Protein AF-A0A7X9JW29-F1 (afdb_monomer_lite)

Structure (mmCIF, N/CA/C/O backbone):
data_AF-A0A7X9JW29-F1
#
_entry.id   AF-A0A7X9JW29-F1
#
loop_
_atom_site.group_PDB
_atom_site.id
_atom_site.type_symbol
_atom_site.label_atom_id
_atom_site.label_alt_id
_atom_site.label_comp_id
_atom_site.label_asym_id
_atom_site.label_entity_id
_atom_site.label_seq_id
_atom_site.pdbx_PDB_ins_code
_atom_site.Cartn_x
_atom_site.Cartn_y
_atom_site.Cartn_z
_atom_site.occupancy
_atom_site.B_iso_or_equiv
_atom_site.auth_seq_id
_atom_site.auth_comp_id
_atom_site.auth_asym_id
_atom_site.auth_atom_id
_atom_site.pdbx_PDB_model_num
ATOM 1 N N . LYS A 1 1 ? 27.536 -9.678 -6.811 1.00 36.50 1 LYS A N 1
ATOM 2 C CA . LYS A 1 1 ? 26.496 -10.639 -6.359 1.00 36.50 1 LYS A CA 1
ATOM 3 C C . LYS A 1 1 ? 25.497 -9.862 -5.512 1.00 36.50 1 LYS A C 1
ATOM 5 O O . LYS A 1 1 ? 25.879 -9.375 -4.461 1.00 36.50 1 LYS A O 1
ATOM 10 N N . MET A 1 2 ? 24.297 -9.633 -6.040 1.00 47.34 2 MET A N 1
ATOM 11 C CA . MET A 1 2 ? 23.278 -8.754 -5.456 1.00 47.34 2 MET A CA 1
ATOM 12 C C . MET A 1 2 ? 22.625 -9.423 -4.235 1.00 47.34 2 MET A C 1
ATOM 14 O O . MET A 1 2 ? 22.330 -10.620 -4.269 1.00 47.34 2 MET A O 1
ATOM 18 N N . PHE A 1 3 ? 22.463 -8.672 -3.143 1.00 49.03 3 PHE A N 1
ATOM 19 C CA . PHE A 1 3 ? 21.894 -9.135 -1.874 1.00 49.03 3 PHE A CA 1
ATOM 20 C C . PHE A 1 3 ? 20.366 -9.292 -1.985 1.00 49.03 3 PHE A C 1
ATOM 22 O O . PHE A 1 3 ? 19.613 -8.454 -1.515 1.00 49.03 3 PHE A O 1
ATOM 29 N N . PHE A 1 4 ? 19.902 -10.386 -2.591 1.00 55.97 4 PHE A N 1
ATOM 30 C CA . PHE A 1 4 ? 18.485 -10.798 -2.574 1.00 55.97 4 PHE A CA 1
ATOM 31 C C . PHE A 1 4 ? 18.183 -11.852 -1.498 1.00 55.97 4 PHE A C 1
ATOM 33 O O . PHE A 1 4 ? 17.152 -12.529 -1.526 1.00 55.97 4 PHE A O 1
ATOM 40 N N . LYS A 1 5 ? 19.113 -12.057 -0.560 1.00 46.41 5 LYS A N 1
ATOM 41 C CA . LYS A 1 5 ? 18.966 -13.073 0.478 1.00 46.41 5 LYS A CA 1
ATOM 42 C C . LYS A 1 5 ? 18.126 -12.492 1.614 1.00 46.41 5 LYS A C 1
ATOM 44 O O . LYS A 1 5 ? 18.624 -11.676 2.382 1.00 46.41 5 LYS A O 1
ATOM 49 N N . LYS A 1 6 ? 16.860 -12.913 1.701 1.00 54.84 6 LYS A N 1
ATOM 50 C CA . LYS A 1 6 ? 16.008 -12.650 2.868 1.00 54.84 6 LYS A CA 1
ATOM 51 C C . LYS A 1 6 ? 16.678 -13.259 4.108 1.00 54.84 6 LYS A C 1
ATOM 53 O O . LYS A 1 6 ? 17.028 -14.441 4.098 1.00 54.84 6 LYS A O 1
ATOM 58 N N . SER A 1 7 ? 16.902 -12.444 5.134 1.00 46.88 7 SER A N 1
ATOM 59 C CA . SER A 1 7 ? 17.390 -12.891 6.443 1.00 46.88 7 SER A CA 1
ATOM 60 C C . SER A 1 7 ? 16.232 -13.531 7.213 1.00 46.88 7 SER A C 1
ATOM 62 O O . SER A 1 7 ? 15.131 -12.986 7.229 1.00 46.88 7 SER A O 1
ATOM 64 N N . GLY A 1 8 ? 16.486 -14.699 7.801 1.00 48.94 8 GLY A N 1
ATOM 65 C CA . GLY A 1 8 ? 15.504 -15.741 8.130 1.00 48.94 8 GLY A CA 1
ATOM 66 C C . GLY A 1 8 ? 14.390 -15.457 9.140 1.00 48.94 8 GLY A C 1
ATOM 67 O O . GLY A 1 8 ? 13.596 -16.361 9.335 1.00 48.94 8 GLY A O 1
ATOM 68 N N . ASP A 1 9 ? 14.256 -14.256 9.705 1.00 48.16 9 ASP A N 1
ATOM 69 C CA . ASP A 1 9 ? 13.183 -13.938 10.672 1.00 48.16 9 ASP A CA 1
ATOM 70 C C . ASP A 1 9 ? 12.372 -12.678 10.308 1.00 48.16 9 ASP A C 1
ATOM 72 O O . ASP A 1 9 ? 11.372 -12.362 10.947 1.00 48.16 9 ASP A O 1
ATOM 76 N N . ASN A 1 10 ? 12.763 -11.971 9.241 1.00 53.47 10 ASN A N 1
ATOM 77 C CA . ASN A 1 10 ? 12.131 -10.734 8.775 1.00 53.47 10 ASN A CA 1
ATOM 78 C C . ASN A 1 10 ? 11.733 -10.862 7.303 1.00 53.47 10 ASN A C 1
ATOM 80 O O . ASN A 1 10 ? 12.133 -10.039 6.479 1.00 53.47 10 ASN A O 1
ATOM 84 N N . ASP A 1 11 ? 10.974 -11.901 6.938 1.00 65.38 11 ASP A N 1
ATOM 85 C CA . ASP A 1 11 ? 10.283 -11.865 5.649 1.00 65.38 11 ASP A CA 1
ATOM 86 C C . ASP A 1 11 ? 9.242 -10.737 5.711 1.00 65.38 11 ASP A C 1
ATOM 88 O O . ASP A 1 11 ? 8.280 -10.854 6.481 1.00 65.38 11 ASP A O 1
ATOM 92 N N . PRO A 1 12 ? 9.378 -9.656 4.914 1.00 64.75 12 PRO A N 1
ATOM 93 C CA . PRO A 1 12 ? 8.378 -8.595 4.896 1.00 64.75 12 PRO A CA 1
ATOM 94 C C . PRO A 1 12 ? 6.982 -9.145 4.587 1.00 64.75 12 PRO A C 1
ATOM 96 O O . PRO A 1 12 ? 5.999 -8.593 5.062 1.00 64.75 12 PRO A O 1
ATOM 99 N N . GLY A 1 13 ? 6.908 -10.279 3.873 1.00 74.06 13 GLY A N 1
ATOM 100 C CA . GLY A 1 13 ? 5.678 -10.993 3.544 1.00 74.06 13 GLY A CA 1
ATOM 101 C C . GLY A 1 13 ? 4.959 -11.674 4.716 1.00 74.06 13 GLY A C 1
ATOM 102 O O . GLY A 1 13 ? 3.890 -12.239 4.496 1.00 74.06 13 GLY A O 1
ATOM 103 N N . GLN A 1 14 ? 5.511 -11.646 5.933 1.00 83.81 14 GLN A N 1
ATOM 104 C CA . GLN A 1 14 ? 4.884 -12.201 7.144 1.00 83.81 14 GLN A CA 1
ATOM 105 C C . GLN A 1 14 ? 4.806 -11.192 8.296 1.00 83.81 14 GLN A C 1
ATOM 107 O O . GLN A 1 14 ? 4.328 -11.519 9.379 1.00 83.81 14 GLN A O 1
ATOM 112 N N . TRP A 1 15 ? 5.250 -9.951 8.089 1.00 88.50 15 TRP A N 1
ATOM 113 C CA . TRP A 1 15 ? 5.365 -8.963 9.161 1.00 88.50 15 TRP A CA 1
ATOM 114 C C . TRP A 1 15 ? 4.041 -8.708 9.905 1.00 88.50 15 TRP A C 1
ATOM 116 O O . TRP A 1 15 ? 4.033 -8.681 11.131 1.00 88.50 15 TRP A O 1
ATOM 126 N N . PHE A 1 16 ? 2.908 -8.596 9.200 1.00 89.62 16 PHE A N 1
ATOM 127 C CA . PHE A 1 16 ? 1.600 -8.379 9.833 1.00 89.62 16 PHE A CA 1
ATOM 128 C C . PHE A 1 16 ? 1.184 -9.577 10.693 1.00 89.62 16 PHE A C 1
ATOM 130 O O . PHE A 1 16 ? 0.709 -9.393 11.815 1.00 89.62 16 PHE A O 1
ATOM 137 N N . ASP A 1 17 ? 1.413 -10.794 10.199 1.00 90.69 17 ASP A N 1
ATOM 138 C CA . ASP A 1 17 ? 1.109 -12.025 10.931 1.00 90.69 17 ASP A CA 1
ATOM 139 C C . ASP A 1 17 ? 2.029 -12.206 12.149 1.00 90.69 17 ASP A C 1
ATOM 141 O O . ASP A 1 17 ? 1.582 -12.729 13.166 1.00 90.69 17 ASP A O 1
ATOM 145 N N . ASN A 1 18 ? 3.275 -11.725 12.084 1.00 90.06 18 ASN A N 1
ATOM 146 C CA . ASN A 1 18 ? 4.264 -11.892 13.153 1.00 90.06 18 ASN A CA 1
ATOM 147 C C . ASN A 1 18 ? 4.245 -10.761 14.193 1.00 90.06 18 ASN A C 1
ATOM 149 O O . ASN A 1 18 ? 4.632 -10.989 15.335 1.00 90.06 18 ASN A O 1
ATOM 153 N N . GLN A 1 19 ? 3.827 -9.548 13.819 1.00 89.00 19 GLN A N 1
ATOM 154 C CA . GLN A 1 19 ? 3.951 -8.355 14.671 1.00 89.00 19 GLN A CA 1
ATOM 155 C C . GLN A 1 19 ? 2.605 -7.728 15.047 1.00 89.00 19 GLN A C 1
ATOM 157 O O . GLN A 1 19 ? 2.454 -7.225 16.155 1.00 89.00 19 GLN A O 1
ATOM 162 N N . ILE A 1 20 ? 1.601 -7.762 14.166 1.00 88.75 20 ILE A N 1
ATOM 163 C CA . ILE A 1 20 ? 0.302 -7.122 14.432 1.00 88.75 20 ILE A CA 1
ATOM 164 C C . ILE A 1 20 ? -0.694 -8.119 15.020 1.00 88.75 20 ILE A C 1
ATOM 166 O O . ILE A 1 20 ? -1.305 -7.855 16.058 1.00 88.75 20 ILE A O 1
ATOM 170 N N . LYS A 1 21 ? -0.822 -9.291 14.398 1.00 89.06 21 LYS A N 1
ATOM 171 C CA . LYS A 1 21 ? -1.776 -10.323 14.810 1.00 89.06 21 LYS A CA 1
ATOM 172 C C . LYS A 1 21 ? -1.576 -10.844 16.241 1.00 89.06 21 LYS A C 1
ATOM 174 O O . LYS A 1 21 ? -2.573 -10.889 16.957 1.00 89.06 21 LYS A O 1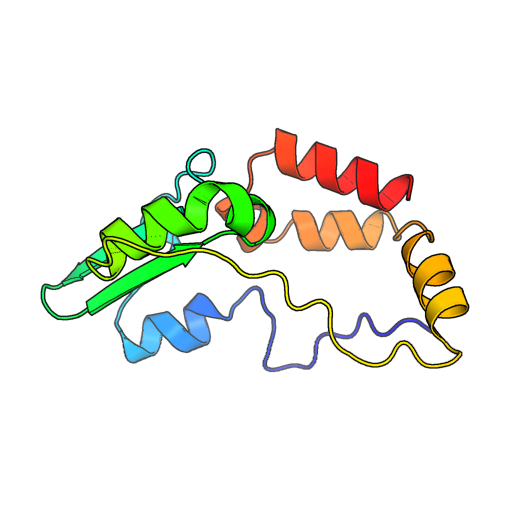
ATOM 179 N N . PRO A 1 22 ? -0.364 -11.205 16.708 1.00 90.31 22 PRO A N 1
ATOM 180 C CA . PRO A 1 22 ? -0.197 -11.764 18.051 1.00 90.31 22 PRO A CA 1
ATOM 181 C C . PRO A 1 22 ? -0.343 -10.719 19.161 1.00 90.31 22 PRO A C 1
ATOM 183 O O . PRO A 1 22 ? -0.767 -11.067 20.257 1.00 90.31 22 PRO A O 1
ATOM 186 N N . ILE A 1 23 ? -0.020 -9.451 18.887 1.00 88.06 23 ILE A N 1
ATOM 187 C CA . ILE A 1 23 ? -0.084 -8.379 19.891 1.00 88.06 23 ILE A CA 1
ATOM 188 C C . ILE A 1 23 ? -1.511 -7.837 20.018 1.00 88.06 23 ILE A C 1
ATOM 190 O O . ILE A 1 23 ? -2.001 -7.629 21.125 1.00 88.06 23 ILE A O 1
ATOM 194 N N . TRP A 1 24 ? -2.191 -7.627 18.888 1.00 86.25 24 TRP A N 1
ATOM 195 C CA . TRP A 1 24 ? -3.471 -6.915 18.853 1.00 86.25 24 TRP A CA 1
ATOM 196 C C . TRP A 1 24 ? -4.669 -7.797 18.484 1.00 86.25 24 TRP A C 1
ATOM 198 O O . TRP A 1 24 ? -5.802 -7.324 18.505 1.00 86.25 24 TRP A O 1
ATOM 208 N N . GLY A 1 25 ? -4.446 -9.068 18.131 1.00 86.38 25 GLY A N 1
ATOM 209 C CA . GLY A 1 25 ? -5.497 -9.970 17.642 1.00 86.38 25 GLY A CA 1
ATOM 210 C C . GLY A 1 25 ? -6.013 -9.607 16.245 1.00 86.38 25 GLY A C 1
ATOM 211 O O . GLY A 1 25 ? -7.078 -10.066 15.837 1.00 86.38 25 GLY A O 1
ATOM 212 N N . ILE A 1 26 ? -5.277 -8.765 15.519 1.00 86.62 26 ILE A N 1
ATOM 213 C CA . ILE A 1 26 ? -5.703 -8.154 14.261 1.00 86.62 26 ILE A CA 1
ATOM 214 C C . ILE A 1 26 ? -5.160 -8.950 13.069 1.00 86.62 26 ILE A C 1
ATOM 216 O O . ILE A 1 26 ? -3.951 -9.020 12.855 1.00 86.62 26 ILE A O 1
ATOM 220 N N . ASP A 1 27 ? -6.056 -9.512 12.256 1.00 89.56 27 ASP A N 1
ATOM 221 C CA . ASP A 1 27 ? -5.701 -10.176 10.997 1.00 89.56 27 ASP A CA 1
ATOM 222 C C . ASP A 1 27 ? -6.046 -9.273 9.808 1.00 89.56 27 ASP A C 1
ATOM 224 O O . ASP A 1 27 ? -7.185 -9.241 9.341 1.00 89.56 27 ASP A O 1
ATOM 228 N N . ILE A 1 28 ? -5.045 -8.530 9.331 1.00 90.19 28 ILE A N 1
ATOM 229 C CA . ILE A 1 28 ? -5.188 -7.528 8.261 1.00 90.19 28 ILE A CA 1
ATOM 230 C C . ILE A 1 28 ? -5.801 -8.114 7.002 1.00 90.19 28 ILE A C 1
ATOM 232 O O . ILE A 1 28 ? -6.597 -7.461 6.341 1.00 90.19 28 ILE A O 1
ATOM 236 N N . PHE A 1 29 ? -5.461 -9.356 6.687 1.00 90.88 29 PHE A N 1
ATOM 237 C CA . PHE A 1 29 ? -5.834 -9.979 5.429 1.00 90.88 29 PHE A CA 1
ATOM 238 C C . PHE A 1 29 ? -7.254 -10.550 5.419 1.00 90.88 29 PHE A C 1
ATOM 240 O O . PHE A 1 29 ? -7.686 -11.071 4.391 1.00 90.88 29 PHE A O 1
ATOM 247 N N . LYS A 1 30 ? -7.971 -10.497 6.550 1.00 90.00 30 LYS A N 1
ATOM 248 C CA . LYS A 1 30 ? -9.387 -10.885 6.621 1.00 90.00 30 LYS A CA 1
ATOM 249 C C . LYS A 1 30 ? -10.336 -9.769 6.190 1.00 90.00 30 LYS A C 1
ATOM 251 O O . LYS A 1 30 ? -11.468 -10.075 5.826 1.00 90.00 30 LYS A O 1
ATOM 256 N N . THR A 1 31 ? -9.894 -8.514 6.229 1.00 86.06 31 THR A N 1
ATOM 257 C CA . THR A 1 31 ? -10.738 -7.347 5.941 1.00 86.06 31 THR A CA 1
ATOM 258 C C . THR A 1 31 ? -10.204 -6.617 4.719 1.00 86.06 31 THR A C 1
ATOM 260 O O . THR A 1 31 ? -9.104 -6.081 4.817 1.00 86.06 31 THR A O 1
ATOM 263 N N . PRO A 1 32 ? -10.948 -6.550 3.602 1.00 88.56 32 PRO A N 1
ATOM 264 C CA . PRO A 1 32 ? -10.425 -6.077 2.323 1.00 88.56 32 PRO A CA 1
ATOM 265 C C . PRO A 1 32 ? -9.792 -4.685 2.426 1.00 88.56 32 PRO A C 1
ATOM 267 O O . PRO A 1 32 ? -10.353 -3.783 3.042 1.00 88.56 32 PRO A O 1
ATOM 270 N N . PHE A 1 33 ? -8.643 -4.512 1.774 1.00 92.38 33 PHE A N 1
ATOM 271 C CA . PHE A 1 33 ? -8.019 -3.206 1.593 1.00 92.38 33 PHE A CA 1
ATOM 272 C C . PHE A 1 33 ? -8.539 -2.561 0.307 1.00 92.38 33 PHE A C 1
ATOM 274 O O . PHE A 1 33 ? -8.479 -3.170 -0.765 1.00 92.38 33 PHE A O 1
ATOM 281 N N . ASP A 1 34 ? -9.022 -1.323 0.400 1.00 91.00 34 ASP A N 1
ATOM 282 C CA . ASP A 1 34 ? -9.396 -0.547 -0.778 1.00 91.00 34 ASP A CA 1
ATOM 283 C C . ASP A 1 34 ? -8.144 -0.029 -1.492 1.00 91.00 34 ASP A C 1
ATOM 285 O O . ASP A 1 34 ? -7.520 0.963 -1.110 1.00 91.00 34 ASP A O 1
ATOM 289 N N . LYS A 1 35 ? -7.797 -0.723 -2.571 1.00 91.69 35 LYS A N 1
ATOM 290 C CA . LYS A 1 35 ? -6.618 -0.444 -3.391 1.00 91.69 35 LYS A CA 1
ATOM 291 C C . LYS A 1 35 ? -6.702 0.894 -4.131 1.00 91.69 35 LYS A C 1
ATOM 293 O O . LYS A 1 35 ? -5.681 1.378 -4.593 1.00 91.69 35 LYS A O 1
ATOM 298 N N . THR A 1 36 ? -7.882 1.504 -4.246 1.00 88.12 36 THR A N 1
ATOM 299 C CA . THR A 1 36 ? -8.065 2.781 -4.958 1.00 88.12 36 THR A CA 1
ATOM 300 C C . THR A 1 36 ? -7.861 3.986 -4.036 1.00 88.12 36 THR A C 1
ATOM 302 O O . THR A 1 36 ? -7.271 5.001 -4.425 1.00 88.12 36 THR A O 1
ATOM 305 N N . ASN A 1 37 ? -8.262 3.849 -2.771 1.00 88.19 37 ASN A N 1
ATOM 306 C CA . ASN A 1 37 ? -8.185 4.924 -1.787 1.00 88.19 37 ASN A CA 1
ATOM 307 C C . ASN A 1 37 ? -6.771 5.159 -1.238 1.00 88.19 37 ASN A C 1
ATOM 309 O O . ASN A 1 37 ? -6.488 6.251 -0.757 1.00 88.19 37 ASN A O 1
ATOM 313 N N . GLY A 1 38 ? -5.856 4.192 -1.363 1.00 88.62 38 GLY A N 1
ATOM 314 C CA . GLY A 1 38 ? -4.433 4.352 -1.022 1.00 88.62 38 GLY A CA 1
ATOM 315 C C . GLY A 1 38 ? -4.108 4.335 0.477 1.00 88.62 38 GLY A C 1
ATOM 316 O O . GLY A 1 38 ? -2.944 4.202 0.860 1.00 88.62 38 GLY A O 1
ATOM 317 N N . TYR A 1 39 ? -5.123 4.390 1.337 1.00 95.19 39 TYR A N 1
ATOM 318 C CA . TYR A 1 39 ? -5.027 4.093 2.762 1.00 95.19 39 TYR A CA 1
ATOM 319 C C . TYR A 1 39 ? -6.314 3.432 3.263 1.00 95.19 39 TYR A C 1
ATOM 321 O O . TYR A 1 39 ? -7.353 3.471 2.605 1.00 95.19 39 TYR A O 1
ATOM 329 N N . HIS A 1 40 ? -6.237 2.818 4.439 1.00 94.00 40 HIS A N 1
ATOM 330 C CA . HIS A 1 40 ? -7.391 2.287 5.148 1.00 94.00 40 HIS A CA 1
ATOM 331 C C . HIS A 1 40 ? -7.180 2.405 6.656 1.00 94.00 40 HIS A C 1
ATOM 333 O O . HIS A 1 40 ? -6.086 2.122 7.155 1.00 94.00 40 HIS A O 1
ATOM 339 N N . ILE A 1 41 ? -8.229 2.795 7.378 1.00 92.50 41 ILE A N 1
ATOM 340 C CA . ILE A 1 41 ? -8.247 2.833 8.840 1.00 92.50 41 ILE A CA 1
ATOM 341 C C . ILE A 1 41 ? -9.128 1.689 9.318 1.00 92.50 41 ILE A C 1
ATOM 343 O O . ILE A 1 41 ? -10.339 1.683 9.126 1.00 92.50 41 ILE A O 1
ATOM 347 N N . TYR A 1 42 ? -8.504 0.703 9.945 1.00 89.00 42 TYR A N 1
ATOM 348 C CA . TYR A 1 42 ? -9.206 -0.420 10.528 1.00 89.00 42 TYR A CA 1
ATOM 349 C C . TYR A 1 42 ? -9.542 -0.136 11.990 1.00 89.00 42 TYR A C 1
ATOM 351 O O . TYR A 1 42 ? -8.648 0.092 12.812 1.00 89.00 42 TYR A O 1
ATOM 359 N N . THR A 1 43 ? -10.821 -0.255 12.329 1.00 86.12 43 THR A N 1
ATOM 360 C CA . THR A 1 43 ? -11.303 -0.252 13.713 1.00 86.12 43 THR A CA 1
ATOM 361 C C . THR A 1 43 ? -11.729 -1.665 14.084 1.00 86.12 43 THR A C 1
ATOM 363 O O . THR A 1 43 ? -12.793 -2.134 13.688 1.00 86.12 43 THR A O 1
ATOM 366 N N . PHE A 1 44 ? -10.880 -2.368 14.836 1.00 80.12 44 PHE A N 1
ATOM 367 C CA . PHE A 1 44 ? -11.159 -3.747 15.258 1.00 80.12 44 PHE A CA 1
ATOM 368 C C . PHE A 1 44 ? -11.847 -3.812 16.625 1.00 80.12 44 PHE A C 1
ATOM 370 O O . PHE A 1 44 ? -12.633 -4.719 16.883 1.00 80.12 44 PHE A O 1
ATOM 377 N N . ASN A 1 45 ? -11.556 -2.856 17.511 1.00 77.75 45 ASN A N 1
ATOM 378 C CA . ASN A 1 45 ? -12.242 -2.669 18.786 1.00 77.75 45 ASN A CA 1
ATOM 379 C C . ASN A 1 45 ? -12.122 -1.196 19.235 1.00 77.75 45 ASN A C 1
ATOM 381 O O . ASN A 1 45 ? -11.272 -0.478 18.707 1.00 77.75 45 ASN A O 1
ATOM 385 N N . PRO A 1 46 ? -12.903 -0.733 20.232 1.00 79.69 46 PRO A N 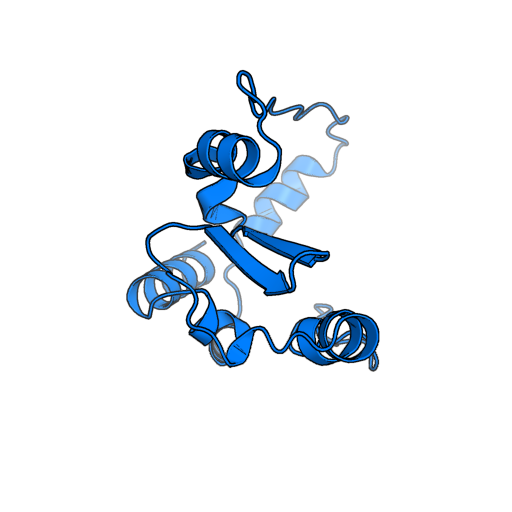1
ATOM 386 C CA . PRO A 1 46 ? -12.916 0.678 20.639 1.00 79.69 46 PRO A CA 1
ATOM 387 C C . PRO A 1 46 ? -11.584 1.241 21.160 1.00 79.69 46 PRO A C 1
ATOM 389 O O . PRO A 1 46 ? -11.485 2.443 21.380 1.00 79.69 46 PRO A O 1
ATOM 392 N N . ARG A 1 47 ? -10.581 0.395 21.428 1.00 82.00 47 ARG A N 1
ATOM 393 C CA . ARG A 1 47 ? -9.294 0.796 22.015 1.00 82.00 47 ARG A CA 1
ATOM 394 C C . ARG A 1 47 ? -8.144 0.811 21.013 1.00 82.00 47 ARG A C 1
ATOM 396 O O . ARG A 1 47 ? -7.076 1.304 21.360 1.00 82.00 47 ARG A O 1
ATOM 403 N N . VAL A 1 48 ? -8.328 0.250 19.815 1.00 85.38 48 VAL A N 1
ATOM 404 C CA . VAL A 1 48 ? -7.252 0.101 18.829 1.00 85.38 48 VAL A CA 1
ATOM 405 C C . VAL A 1 48 ? -7.772 0.417 17.432 1.00 85.38 48 VAL A C 1
ATOM 407 O O . VAL A 1 48 ? -8.565 -0.337 16.864 1.00 85.38 48 VAL A O 1
ATOM 410 N N . ASN A 1 49 ? -7.244 1.504 16.872 1.00 88.00 49 ASN A N 1
ATOM 411 C CA . ASN A 1 49 ? -7.354 1.837 15.459 1.00 88.00 49 ASN A CA 1
ATOM 412 C C . ASN A 1 49 ? -5.993 1.626 14.796 1.00 88.00 49 ASN A C 1
ATOM 414 O O . ASN A 1 49 ? -4.962 2.016 15.347 1.00 88.00 49 ASN A O 1
ATOM 418 N N . LEU A 1 50 ? -5.991 1.031 13.607 1.00 91.38 50 LEU A N 1
ATOM 419 C CA . LEU A 1 50 ? -4.789 0.814 12.813 1.00 91.38 50 LEU A CA 1
ATOM 420 C C . LEU A 1 50 ? -4.960 1.453 11.440 1.00 91.38 50 LEU A C 1
ATOM 422 O O . LEU A 1 50 ? -5.834 1.049 10.681 1.00 91.38 50 LEU A O 1
ATOM 426 N N . MET A 1 51 ? -4.087 2.395 11.100 1.00 93.75 51 MET A N 1
ATOM 427 C CA . MET A 1 51 ? -4.005 2.942 9.750 1.00 93.75 51 MET A CA 1
ATOM 428 C C . MET A 1 51 ? -2.932 2.212 8.944 1.00 93.75 51 MET A C 1
ATOM 430 O O . MET A 1 51 ? -1.797 2.060 9.395 1.00 93.75 51 MET A O 1
ATOM 434 N N . ILE A 1 52 ? -3.288 1.798 7.731 1.00 94.31 52 ILE A N 1
ATOM 435 C CA . ILE A 1 52 ? -2.350 1.335 6.708 1.00 94.31 52 ILE A CA 1
ATOM 436 C C . ILE A 1 52 ? -2.400 2.325 5.552 1.00 94.31 52 ILE A C 1
ATOM 438 O O . ILE A 1 52 ? -3.481 2.639 5.066 1.00 94.31 52 ILE A O 1
ATOM 442 N N . ILE A 1 53 ? -1.238 2.784 5.096 1.00 94.88 53 ILE A N 1
ATOM 443 C CA . ILE A 1 53 ? -1.083 3.725 3.984 1.00 94.88 53 ILE A CA 1
ATOM 444 C C . ILE A 1 53 ? -0.027 3.196 3.013 1.00 94.88 53 ILE A C 1
ATOM 446 O O . ILE A 1 53 ? 1.002 2.669 3.443 1.00 94.88 53 ILE A O 1
ATOM 450 N N . ARG A 1 54 ? -0.287 3.311 1.708 1.00 94.31 54 ARG A N 1
ATOM 451 C CA . ARG A 1 54 ? 0.681 2.954 0.663 1.00 94.31 54 ARG A CA 1
ATOM 452 C C . ARG A 1 54 ? 1.624 4.124 0.420 1.00 94.31 54 ARG A C 1
ATOM 454 O O . ARG A 1 54 ? 1.201 5.279 0.381 1.00 94.31 54 ARG A O 1
ATOM 461 N N . MET A 1 55 ? 2.908 3.832 0.254 1.00 91.44 55 MET A N 1
ATOM 462 C CA . MET A 1 55 ? 3.929 4.873 0.111 1.00 91.44 55 MET A CA 1
ATOM 463 C C . MET A 1 55 ? 3.780 5.641 -1.206 1.00 91.44 55 MET A C 1
ATOM 465 O O . MET A 1 55 ? 4.000 6.847 -1.250 1.00 91.44 55 MET A O 1
ATOM 469 N N . GLU A 1 56 ? 3.350 4.951 -2.256 1.00 92.25 56 GLU A N 1
ATOM 470 C CA . GLU A 1 56 ? 3.089 5.476 -3.595 1.00 92.25 56 GLU A CA 1
ATOM 471 C C . GLU A 1 56 ? 1.949 6.505 -3.591 1.00 92.25 56 GLU A C 1
ATOM 473 O O . GLU A 1 56 ? 1.941 7.431 -4.399 1.00 92.25 56 GLU A O 1
ATOM 478 N N . ASP A 1 57 ? 1.022 6.384 -2.637 1.00 93.69 57 ASP A N 1
ATOM 479 C CA . ASP A 1 57 ? -0.114 7.289 -2.471 1.00 93.69 57 ASP A CA 1
ATOM 480 C C . ASP A 1 57 ? 0.103 8.355 -1.408 1.00 93.69 57 ASP A C 1
ATOM 482 O O . ASP A 1 57 ? -0.726 9.253 -1.279 1.00 93.69 57 ASP A O 1
ATOM 486 N N . LEU A 1 58 ? 1.193 8.282 -0.643 1.00 92.25 58 LEU A N 1
ATOM 487 C CA . LEU A 1 58 ? 1.404 9.099 0.548 1.00 92.25 58 LEU A CA 1
ATOM 488 C C . LEU A 1 58 ? 1.199 10.594 0.259 1.00 92.25 58 LEU A C 1
ATOM 490 O O . LEU A 1 58 ? 0.419 11.253 0.939 1.00 92.25 58 LEU A O 1
ATOM 494 N N . ASN A 1 59 ? 1.804 11.116 -0.809 1.00 91.06 59 ASN A N 1
ATOM 495 C CA . ASN A 1 59 ? 1.651 12.525 -1.196 1.00 91.06 59 ASN A CA 1
ATOM 496 C C . ASN A 1 59 ? 0.207 12.906 -1.563 1.00 91.06 59 ASN A C 1
ATOM 498 O O . ASN A 1 59 ? -0.185 14.055 -1.391 1.00 91.06 59 ASN A O 1
ATOM 502 N N . ARG A 1 60 ? -0.575 11.954 -2.082 1.00 92.25 60 ARG A N 1
ATOM 503 C CA . ARG A 1 60 ? -1.965 12.153 -2.504 1.00 92.25 60 ARG A CA 1
ATOM 504 C C . ARG A 1 60 ? -2.937 12.064 -1.331 1.00 92.25 60 ARG A C 1
ATOM 506 O O . ARG A 1 60 ? -3.929 12.785 -1.322 1.00 92.25 60 ARG A O 1
ATOM 513 N N . VAL A 1 61 ? -2.690 11.161 -0.381 1.00 93.50 61 VAL A N 1
ATOM 514 C CA . VAL A 1 61 ? -3.703 10.764 0.610 1.00 93.50 61 VAL A CA 1
ATOM 515 C C . VAL A 1 61 ? -3.368 11.164 2.038 1.00 93.50 61 VAL A C 1
ATOM 517 O O . VAL A 1 61 ? -4.264 11.141 2.874 1.00 93.50 61 VAL A O 1
ATOM 520 N N . ALA A 1 62 ? -2.125 11.548 2.343 1.00 91.88 62 ALA A N 1
ATOM 521 C CA . ALA A 1 62 ? -1.702 11.747 3.726 1.00 91.88 62 ALA A CA 1
ATOM 522 C C . ALA A 1 62 ? -2.525 12.790 4.476 1.00 91.88 62 ALA A C 1
ATOM 524 O O . ALA A 1 62 ? -2.894 12.544 5.616 1.00 91.88 62 ALA A O 1
ATOM 525 N N . GLU A 1 63 ? -2.853 13.924 3.857 1.00 91.69 63 GLU A N 1
ATOM 526 C CA . GLU A 1 63 ? -3.660 14.944 4.530 1.00 91.69 63 GLU A CA 1
ATOM 527 C C . GLU A 1 63 ? -5.018 14.383 4.980 1.00 91.69 63 GLU A C 1
ATOM 529 O O . GLU A 1 63 ? -5.383 14.512 6.147 1.00 91.69 63 GLU A O 1
ATOM 534 N N . ASN A 1 64 ? -5.730 13.693 4.082 1.00 91.94 64 ASN A N 1
ATOM 535 C CA . ASN A 1 64 ? -7.003 13.046 4.404 1.00 91.94 64 ASN A CA 1
ATOM 536 C C . ASN A 1 64 ? -6.823 11.939 5.448 1.00 91.94 64 ASN A C 1
ATOM 538 O O . ASN A 1 64 ? -7.543 11.917 6.443 1.00 91.94 64 ASN A O 1
ATOM 542 N N . ALA A 1 65 ? -5.829 11.072 5.253 1.00 93.62 65 ALA A N 1
ATOM 543 C CA . ALA A 1 65 ? -5.566 9.935 6.122 1.00 93.62 65 ALA A CA 1
ATOM 544 C C . ALA A 1 65 ? -5.242 10.369 7.559 1.00 93.62 65 ALA A C 1
ATOM 546 O O . ALA A 1 65 ? -5.817 9.846 8.508 1.00 93.62 65 ALA A O 1
ATOM 547 N N . PHE A 1 66 ? -4.367 11.363 7.738 1.00 93.19 66 PHE A N 1
ATOM 548 C CA . PHE A 1 66 ? -3.993 11.866 9.061 1.00 93.19 66 PHE A CA 1
ATOM 549 C C . PHE A 1 66 ? -5.086 12.713 9.710 1.00 93.19 66 PHE A C 1
ATOM 551 O O . PHE A 1 66 ? -5.248 12.651 10.930 1.00 93.19 66 PHE A O 1
ATOM 558 N N . ARG A 1 67 ? -5.870 13.459 8.927 1.00 92.62 67 ARG A N 1
ATOM 559 C CA . ARG A 1 67 ? -7.060 14.146 9.436 1.00 92.62 67 ARG A CA 1
ATOM 560 C C . ARG A 1 67 ? -8.084 13.153 9.975 1.00 92.62 67 ARG A C 1
ATOM 562 O O . ARG A 1 67 ? -8.561 13.330 11.089 1.00 92.62 67 ARG A O 1
ATOM 569 N N . GLU A 1 68 ? -8.389 12.102 9.221 1.00 92.38 68 GLU A N 1
ATOM 570 C CA . GLU A 1 68 ? -9.349 11.074 9.629 1.00 92.38 68 GLU A CA 1
ATOM 571 C C . GLU A 1 68 ? -8.828 10.239 10.809 1.00 92.38 68 GLU A C 1
ATOM 573 O O . GLU A 1 68 ? -9.561 9.980 11.759 1.00 92.38 68 GLU A O 1
ATOM 578 N N . PHE A 1 69 ? -7.546 9.861 10.789 1.00 93.12 69 PHE A N 1
ATOM 579 C CA . PHE A 1 69 ? -6.957 8.997 11.811 1.00 93.12 69 PHE A CA 1
ATOM 580 C C . PHE A 1 69 ? -6.633 9.719 13.124 1.00 93.12 69 PHE A C 1
ATOM 582 O O . PHE A 1 69 ? -6.814 9.145 14.196 1.00 93.12 69 PHE A O 1
ATOM 589 N N . MET A 1 70 ? -6.129 10.957 13.058 1.00 90.00 70 MET A N 1
ATOM 590 C CA . MET A 1 70 ? -5.646 11.707 14.229 1.00 90.00 70 MET A CA 1
ATOM 591 C C . MET A 1 70 ? -6.494 1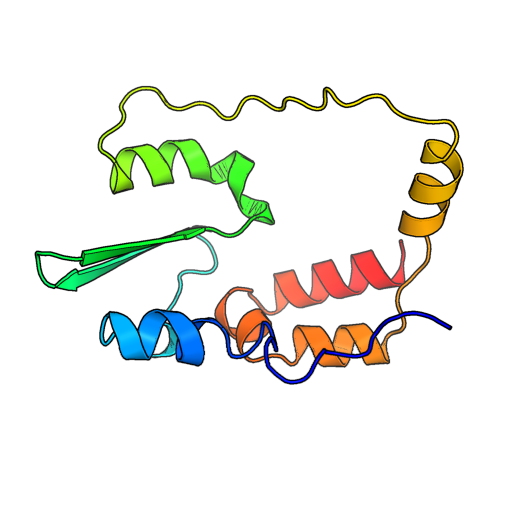2.935 14.583 1.00 90.00 70 MET A C 1
ATOM 593 O O . MET A 1 70 ? -6.210 13.584 15.587 1.00 90.00 70 MET A O 1
ATOM 597 N N . GLY A 1 71 ? -7.503 13.291 13.781 1.00 89.25 71 GLY A N 1
ATOM 598 C CA . GLY A 1 71 ? -8.296 14.509 13.988 1.00 89.25 71 GLY A CA 1
ATOM 599 C C . GLY A 1 71 ? -7.516 15.803 13.730 1.00 89.25 71 GLY A C 1
ATOM 600 O O . GLY A 1 71 ? -7.880 16.853 14.250 1.00 89.25 71 GLY A O 1
ATOM 601 N N . MET A 1 72 ? -6.414 15.743 12.975 1.00 85.88 72 MET A N 1
ATOM 602 C CA . MET A 1 72 ? -5.586 16.914 12.679 1.00 85.88 72 MET A CA 1
ATOM 603 C C . MET A 1 72 ? -6.191 17.735 11.537 1.00 85.88 72 MET A C 1
ATOM 605 O O . MET A 1 72 ? -6.302 17.255 10.413 1.00 85.88 72 MET A O 1
ATOM 609 N N . GLU A 1 73 ? -6.546 18.991 11.807 1.00 80.00 73 GLU A N 1
ATOM 610 C CA . GLU A 1 73 ? -7.135 19.880 10.794 1.00 80.00 73 GLU A CA 1
ATOM 611 C C . GLU A 1 73 ? -6.103 20.387 9.777 1.00 80.00 73 GLU A C 1
ATOM 613 O O . GLU A 1 73 ? -6.425 20.549 8.601 1.00 80.00 73 GLU A O 1
ATOM 618 N N . SER A 1 74 ? -4.850 20.582 10.203 1.00 80.25 74 SER A N 1
ATOM 619 C CA . SER A 1 74 ? -3.752 21.053 9.355 1.00 80.25 74 SER A CA 1
ATOM 620 C C . SER A 1 74 ? -2.576 20.074 9.380 1.00 80.25 74 SER A C 1
ATOM 622 O O . SER A 1 74 ? -1.746 20.111 10.291 1.00 80.25 74 SER A O 1
ATOM 624 N N . PHE A 1 75 ? -2.490 19.209 8.369 1.00 83.19 75 PHE A N 1
ATOM 625 C CA . PHE A 1 75 ? -1.349 18.321 8.143 1.00 83.19 75 PHE A CA 1
ATOM 626 C C . PHE A 1 75 ? -0.768 18.577 6.752 1.00 83.19 75 PHE A C 1
ATOM 628 O O . PHE A 1 75 ? -1.503 18.635 5.773 1.00 83.19 75 PHE A O 1
ATOM 635 N N . SER A 1 76 ? 0.552 18.704 6.640 1.00 81.38 76 SER A N 1
ATOM 636 C CA . SER A 1 76 ? 1.225 18.779 5.345 1.00 81.38 76 SER A CA 1
ATOM 637 C C . SER A 1 76 ? 2.506 17.957 5.358 1.00 81.38 76 SER A C 1
ATOM 639 O O . SER A 1 76 ? 3.255 17.937 6.337 1.00 81.38 76 SER A O 1
ATOM 641 N N . ILE A 1 77 ? 2.762 17.257 4.252 1.00 81.75 77 ILE A N 1
ATOM 642 C CA . ILE A 1 77 ? 4.036 16.569 4.055 1.00 81.75 77 ILE A CA 1
ATOM 643 C C . ILE A 1 77 ? 5.056 17.597 3.594 1.00 81.75 77 ILE A C 1
ATOM 645 O O . ILE A 1 77 ? 4.938 18.170 2.512 1.00 81.75 77 ILE A O 1
ATOM 649 N N . ILE A 1 78 ? 6.093 17.788 4.400 1.00 80.75 78 ILE A N 1
ATOM 650 C CA . ILE A 1 78 ? 7.259 18.573 4.013 1.00 80.75 78 ILE A CA 1
ATOM 651 C C . ILE A 1 78 ? 8.305 17.601 3.474 1.00 80.75 78 ILE A C 1
ATOM 653 O O . ILE A 1 78 ? 8.814 16.743 4.197 1.00 80.75 78 ILE A O 1
ATOM 657 N N . SER A 1 79 ? 8.631 17.728 2.188 1.00 71.25 79 SER A N 1
ATOM 658 C CA . SER A 1 79 ? 9.722 16.967 1.583 1.00 71.25 79 SER A CA 1
ATOM 659 C C . SER A 1 79 ? 11.060 17.576 1.999 1.00 71.25 79 SER A C 1
ATOM 661 O O . SER A 1 79 ? 11.608 18.455 1.335 1.00 71.25 79 SER A O 1
ATOM 663 N N . THR A 1 80 ? 11.598 17.113 3.121 1.00 63.09 80 THR A N 1
ATOM 664 C CA . THR A 1 80 ? 12.957 17.459 3.547 1.00 63.09 80 THR A CA 1
ATOM 665 C C . THR A 1 80 ? 13.940 16.511 2.863 1.00 63.09 80 THR A C 1
ATOM 667 O O . THR A 1 80 ? 14.486 15.602 3.479 1.00 63.09 80 THR A O 1
ATOM 670 N N . ASN A 1 81 ? 14.193 16.724 1.569 1.00 55.84 81 ASN A N 1
ATOM 671 C CA . ASN A 1 81 ? 15.339 16.129 0.865 1.00 55.84 81 ASN A CA 1
ATOM 672 C C . ASN A 1 81 ? 16.649 16.832 1.282 1.00 55.84 81 ASN A C 1
ATOM 674 O O . ASN A 1 81 ? 17.425 17.281 0.441 1.00 55.84 81 ASN A O 1
ATOM 678 N N . VAL A 1 82 ? 16.878 17.002 2.588 1.00 55.47 82 VAL A N 1
ATOM 679 C CA . VAL A 1 82 ? 18.079 17.653 3.122 1.00 55.47 82 VAL A CA 1
ATOM 680 C C . VAL A 1 82 ? 18.940 16.588 3.779 1.00 55.47 82 VAL A C 1
ATOM 682 O O . VAL A 1 82 ? 18.718 16.184 4.915 1.00 55.47 82 VAL A O 1
ATOM 685 N N . GLY A 1 83 ? 19.916 16.114 3.013 1.00 45.81 83 GLY A N 1
ATOM 686 C CA . GLY A 1 83 ? 20.897 15.135 3.450 1.00 45.81 83 GLY A CA 1
ATOM 687 C C . GLY A 1 83 ? 22.008 15.004 2.421 1.00 45.81 83 GLY A C 1
ATOM 688 O O . GLY A 1 83 ? 22.009 14.060 1.642 1.00 45.81 83 GLY A O 1
ATOM 689 N N . GLU A 1 84 ? 22.911 15.989 2.411 1.00 49.09 84 GLU A N 1
ATOM 690 C CA . GLU A 1 84 ? 24.328 15.842 2.045 1.00 49.09 84 GLU A CA 1
ATOM 691 C C . GLU A 1 84 ? 24.630 14.790 0.965 1.00 49.09 84 GLU A C 1
ATOM 693 O O . GLU A 1 84 ? 25.084 13.675 1.243 1.00 49.09 84 GLU A O 1
ATOM 698 N N . GLU A 1 85 ? 24.405 15.137 -0.300 1.00 55.34 85 GLU A N 1
ATOM 699 C CA . GLU A 1 85 ? 24.682 14.222 -1.403 1.00 55.34 85 GLU A CA 1
ATOM 700 C C . GLU A 1 85 ? 2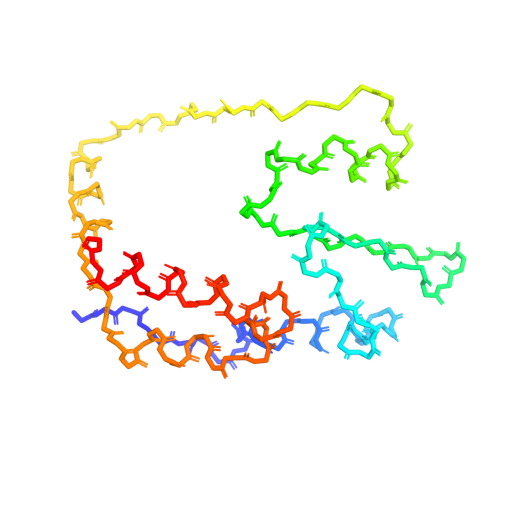6.187 14.121 -1.675 1.00 55.34 85 GLU A C 1
ATOM 702 O O . GLU A 1 85 ? 26.787 14.822 -2.491 1.00 55.34 85 GLU A O 1
ATOM 707 N N . LYS A 1 86 ? 26.782 13.186 -0.936 1.00 64.38 86 LYS A N 1
ATOM 708 C CA . LYS A 1 86 ? 28.125 12.634 -1.076 1.00 64.38 86 LYS A CA 1
ATOM 709 C C . LYS A 1 86 ? 28.466 12.280 -2.539 1.00 64.38 86 LYS A C 1
ATOM 711 O O . LYS A 1 86 ? 27.573 11.978 -3.336 1.00 64.38 86 LYS A O 1
ATOM 716 N N . PRO A 1 87 ? 29.767 12.180 -2.879 1.00 61.91 87 PRO A N 1
ATOM 717 C CA . PRO A 1 87 ? 30.296 11.846 -4.216 1.00 61.91 87 PRO A CA 1
ATOM 718 C C . PRO A 1 87 ? 29.700 10.605 -4.918 1.00 61.91 87 PRO A C 1
ATOM 720 O O . PRO A 1 87 ? 29.875 10.438 -6.124 1.00 61.91 87 PRO A O 1
ATOM 723 N N . TYR A 1 88 ? 28.957 9.756 -4.203 1.00 67.75 88 TYR A N 1
ATOM 724 C CA . TYR A 1 88 ? 28.321 8.540 -4.716 1.00 67.75 88 TYR A CA 1
ATOM 725 C C . TYR A 1 88 ? 26.943 8.748 -5.355 1.00 67.75 88 TYR A C 1
ATOM 727 O O . TYR A 1 88 ? 26.420 7.801 -5.940 1.00 67.75 88 TYR A O 1
ATOM 735 N N . ARG A 1 89 ? 26.360 9.959 -5.311 1.00 75.50 89 ARG A N 1
ATOM 736 C CA . ARG A 1 89 ? 25.044 10.237 -5.919 1.00 75.50 89 ARG A CA 1
ATOM 737 C C . ARG A 1 89 ? 24.970 9.784 -7.374 1.00 75.50 89 ARG A C 1
ATOM 739 O O . ARG A 1 89 ? 24.022 9.120 -7.762 1.00 75.50 89 ARG A O 1
ATOM 746 N N . LYS A 1 90 ? 25.995 10.094 -8.176 1.00 76.12 90 LYS A N 1
ATOM 747 C CA . LYS A 1 90 ? 26.024 9.719 -9.600 1.00 76.12 90 LYS A CA 1
ATOM 748 C C . LYS A 1 90 ? 25.975 8.203 -9.802 1.00 76.12 90 LYS A C 1
ATOM 750 O O . LYS A 1 90 ? 25.243 7.742 -10.669 1.00 76.12 90 LYS A O 1
ATOM 755 N N . LEU A 1 91 ? 26.719 7.444 -8.994 1.00 80.25 91 LEU A N 1
ATOM 756 C CA . LEU A 1 91 ? 26.726 5.982 -9.059 1.00 80.25 91 LEU A CA 1
ATOM 757 C C . LEU A 1 91 ? 25.385 5.398 -8.602 1.00 80.25 91 LEU A C 1
ATOM 759 O O . LEU A 1 91 ? 24.876 4.469 -9.216 1.00 80.25 91 LEU A O 1
ATOM 763 N N . TYR A 1 92 ? 24.795 5.965 -7.552 1.00 76.94 92 TYR A N 1
ATOM 764 C CA . TYR A 1 92 ? 23.494 5.547 -7.041 1.00 76.94 92 TYR A CA 1
ATOM 765 C C . TYR A 1 92 ? 22.359 5.818 -8.041 1.00 76.94 92 TYR A C 1
ATOM 767 O O . TYR A 1 92 ? 21.538 4.941 -8.296 1.00 76.94 92 TYR A O 1
ATOM 775 N N . GLU A 1 93 ? 22.360 6.988 -8.679 1.00 79.00 93 GLU A N 1
ATOM 776 C CA . GLU A 1 93 ? 21.406 7.340 -9.735 1.00 79.00 93 GLU A CA 1
ATOM 777 C C . GLU A 1 93 ? 21.577 6.473 -10.990 1.00 79.00 93 GLU A C 1
ATOM 779 O O . GLU A 1 93 ? 20.590 6.108 -11.619 1.00 79.00 93 GLU A O 1
ATOM 784 N N . GLN A 1 94 ? 22.808 6.092 -11.350 1.00 79.81 94 GLN A N 1
ATOM 785 C CA . GLN A 1 94 ? 23.046 5.115 -12.421 1.00 79.81 94 GLN A CA 1
ATOM 786 C C . GLN A 1 94 ? 22.556 3.717 -12.039 1.00 79.81 94 GLN A C 1
ATOM 788 O O . GLN A 1 94 ? 21.979 3.026 -12.868 1.00 79.81 94 GLN A O 1
ATOM 793 N N . PHE A 1 95 ? 22.752 3.311 -10.785 1.00 80.69 95 PHE A N 1
ATOM 794 C CA . PHE A 1 95 ? 22.315 2.010 -10.290 1.00 80.69 95 PHE A CA 1
ATOM 795 C C . PHE A 1 95 ? 20.787 1.868 -10.262 1.00 80.69 95 PHE A C 1
ATOM 797 O O . PHE A 1 95 ? 20.274 0.798 -10.568 1.00 80.69 95 PHE A O 1
ATOM 804 N N . LYS A 1 96 ? 20.052 2.939 -9.936 1.00 76.75 96 LYS A N 1
ATOM 805 C CA . LYS A 1 96 ? 18.577 2.952 -9.963 1.00 76.75 96 LYS A CA 1
ATOM 806 C C . LYS A 1 96 ? 17.976 2.743 -11.357 1.00 76.75 96 LYS A C 1
ATOM 808 O O . LYS A 1 96 ? 16.832 2.319 -11.442 1.00 76.75 96 LYS A O 1
ATOM 813 N N . LYS A 1 97 ? 18.741 3.041 -12.410 1.00 79.56 97 LYS A N 1
ATOM 814 C CA . LYS A 1 97 ? 18.364 2.885 -13.826 1.00 79.56 97 LYS A CA 1
ATOM 815 C C . LYS A 1 97 ? 18.791 1.539 -14.412 1.00 79.56 97 LYS A C 1
ATOM 817 O O . LYS A 1 97 ? 19.058 1.425 -15.602 1.00 79.56 97 LYS A O 1
ATOM 822 N N . LEU A 1 98 ? 19.066 0.562 -13.551 1.00 85.75 98 LEU A N 1
ATOM 823 C CA . LEU A 1 98 ? 19.353 -0.788 -14.001 1.00 85.75 98 LEU A CA 1
ATOM 824 C C . LEU A 1 98 ? 18.072 -1.607 -13.881 1.00 85.75 98 LEU A C 1
ATOM 826 O O . LEU A 1 98 ? 17.485 -1.640 -12.791 1.00 85.75 98 LEU A O 1
ATOM 830 N N . PRO A 1 99 ? 17.676 -2.320 -14.945 1.00 89.56 99 PRO A N 1
ATOM 831 C CA . PRO A 1 99 ? 16.477 -3.128 -14.910 1.00 89.56 99 PRO A CA 1
ATOM 832 C C . PRO A 1 99 ? 16.654 -4.279 -13.921 1.00 89.56 99 PRO A C 1
ATOM 834 O O . PRO A 1 99 ? 17.724 -4.894 -13.806 1.00 89.56 99 PRO A O 1
ATOM 837 N N . LEU A 1 100 ? 15.583 -4.590 -13.200 1.00 90.19 100 LEU A N 1
ATOM 838 C CA . LEU A 1 100 ? 15.562 -5.713 -12.274 1.00 90.19 100 LEU A CA 1
ATOM 839 C C . LEU A 1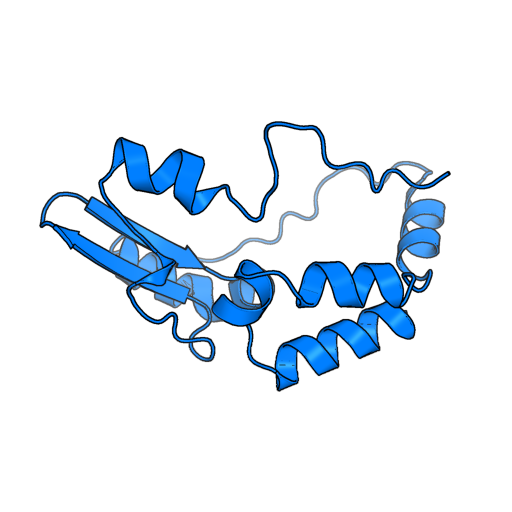 100 ? 15.277 -7.025 -13.024 1.00 90.19 100 LEU A C 1
ATOM 841 O O . LEU A 1 100 ? 14.537 -7.032 -14.009 1.00 90.19 100 LEU A O 1
ATOM 845 N N . PRO A 1 101 ? 15.818 -8.173 -12.567 1.00 92.25 101 PRO A N 1
ATOM 846 C CA . PRO A 1 101 ? 15.520 -9.458 -13.190 1.00 92.25 101 PRO A CA 1
ATOM 847 C C . PRO A 1 101 ? 14.019 -9.766 -13.150 1.00 92.25 101 PRO A C 1
ATOM 849 O O . PRO A 1 101 ? 13.403 -9.697 -12.086 1.00 92.25 101 PRO A O 1
ATOM 852 N N . ALA A 1 102 ? 13.446 -10.200 -14.276 1.00 92.12 102 ALA A N 1
ATOM 853 C CA . ALA A 1 102 ? 12.027 -10.555 -14.353 1.00 92.12 102 ALA A CA 1
ATOM 854 C C . ALA A 1 102 ? 11.621 -11.586 -13.286 1.00 92.12 102 ALA A C 1
ATOM 856 O O . ALA A 1 102 ? 10.617 -11.403 -12.611 1.00 92.12 102 ALA A O 1
ATOM 857 N N . SER A 1 103 ? 12.458 -12.601 -13.038 1.00 92.19 103 SER A N 1
ATOM 858 C CA . SER A 1 103 ? 12.201 -13.617 -12.007 1.00 92.19 103 SER A CA 1
ATOM 859 C C . SER A 1 103 ? 12.141 -13.056 -10.583 1.00 92.19 103 SER A C 1
ATOM 861 O O . SER A 1 103 ? 11.451 -13.613 -9.729 1.00 92.19 103 SER A O 1
ATOM 863 N N . TYR A 1 104 ? 12.856 -11.961 -10.310 1.00 90.94 104 TYR A N 1
ATOM 864 C CA . TYR A 1 104 ? 12.782 -11.268 -9.030 1.00 90.94 104 TYR A CA 1
ATOM 865 C C . TYR A 1 104 ? 11.456 -10.514 -8.906 1.00 90.94 104 TYR A C 1
ATOM 867 O O . TYR A 1 104 ? 10.754 -10.681 -7.913 1.00 90.94 104 TYR A O 1
ATOM 875 N N . LEU A 1 105 ? 11.075 -9.754 -9.936 1.00 92.44 105 LEU A N 1
ATOM 876 C CA . LEU A 1 105 ? 9.799 -9.031 -9.959 1.00 92.44 105 LEU A CA 1
ATOM 877 C C . LEU A 1 105 ? 8.608 -9.987 -9.871 1.00 92.44 105 LEU A C 1
ATOM 879 O O . LEU A 1 105 ? 7.695 -9.755 -9.084 1.00 92.44 105 LEU A O 1
ATOM 883 N N . ASP A 1 106 ? 8.650 -11.095 -10.609 1.00 91.75 106 ASP A N 1
ATOM 884 C CA . ASP A 1 106 ? 7.608 -12.116 -10.570 1.00 91.75 106 ASP A CA 1
ATOM 885 C C . ASP A 1 106 ? 7.483 -12.704 -9.159 1.00 91.75 106 ASP A C 1
ATOM 887 O O . ASP A 1 106 ? 6.373 -12.890 -8.672 1.00 91.75 106 ASP A O 1
ATOM 891 N N . LYS A 1 107 ? 8.594 -12.931 -8.445 1.00 90.75 107 LYS A N 1
ATOM 892 C CA . LYS A 1 107 ? 8.571 -13.381 -7.045 1.00 90.75 107 LYS A CA 1
ATOM 893 C C . LYS A 1 107 ? 7.964 -12.340 -6.097 1.00 90.75 107 LYS A C 1
ATOM 895 O O . LYS A 1 107 ? 7.159 -12.699 -5.242 1.00 90.75 107 LYS A O 1
ATOM 900 N N . GLU A 1 108 ? 8.346 -11.073 -6.214 1.00 90.75 108 GLU A N 1
ATOM 901 C CA . GLU A 1 108 ? 7.876 -10.036 -5.288 1.00 90.75 108 GLU A CA 1
ATOM 902 C C . GLU A 1 108 ? 6.403 -9.670 -5.534 1.00 90.75 108 GLU A C 1
ATOM 904 O O . GLU A 1 108 ? 5.617 -9.584 -4.585 1.00 90.75 108 GLU A O 1
ATOM 909 N N . TYR A 1 109 ? 5.977 -9.561 -6.795 1.00 93.69 109 TYR A N 1
ATOM 910 C CA . TYR A 1 109 ? 4.575 -9.298 -7.142 1.00 93.69 109 TYR A CA 1
ATOM 911 C C . TYR A 1 109 ? 3.679 -10.535 -7.030 1.00 93.69 109 TYR A C 1
ATOM 913 O O . TYR A 1 109 ? 2.466 -10.412 -6.875 1.00 93.69 109 TYR A O 1
ATOM 921 N N . SER A 1 110 ? 4.271 -11.731 -6.980 1.00 91.88 110 SER A N 1
ATOM 922 C CA . SER A 1 110 ? 3.593 -12.952 -6.542 1.00 91.88 110 SER A CA 1
ATOM 923 C C . SER A 1 110 ? 3.584 -13.126 -5.016 1.00 91.88 110 SER A C 1
ATOM 925 O O . SER A 1 110 ? 3.332 -14.222 -4.513 1.00 91.88 110 SER A O 1
ATOM 927 N N . SER A 1 111 ? 3.825 -12.076 -4.233 1.00 91.44 111 SER A N 1
ATOM 928 C CA . SER A 1 111 ? 3.630 -12.127 -2.783 1.00 91.44 111 SER A CA 1
ATOM 929 C C . SER A 1 111 ? 2.165 -11.891 -2.405 1.00 91.44 111 SER A C 1
ATOM 931 O O . SER A 1 111 ? 1.412 -11.219 -3.111 1.00 91.44 111 SER A O 1
ATOM 933 N N . ARG A 1 112 ? 1.742 -12.424 -1.249 1.00 91.62 112 ARG A N 1
ATOM 934 C CA . ARG A 1 112 ? 0.427 -12.110 -0.654 1.00 91.62 112 ARG A CA 1
ATOM 935 C C . ARG A 1 112 ? 0.254 -10.603 -0.475 1.00 91.62 112 ARG A C 1
ATOM 937 O O . ARG A 1 112 ? -0.824 -10.096 -0.729 1.00 91.62 112 ARG A O 1
ATOM 944 N N . TYR A 1 113 ? 1.318 -9.903 -0.089 1.00 91.44 113 TYR A N 1
ATOM 945 C CA . TYR A 1 113 ? 1.309 -8.462 0.150 1.00 91.44 113 TYR A CA 1
ATOM 946 C C . TYR A 1 113 ? 1.004 -7.686 -1.121 1.00 91.44 113 TYR A C 1
ATOM 948 O O . TYR A 1 113 ? 0.067 -6.893 -1.130 1.00 91.44 113 TYR A O 1
ATOM 956 N N . ALA A 1 114 ? 1.750 -7.952 -2.196 1.00 92.81 114 ALA A N 1
ATOM 957 C CA . ALA A 1 114 ? 1.565 -7.237 -3.447 1.00 92.81 114 ALA A CA 1
ATOM 958 C C . ALA A 1 114 ? 0.124 -7.381 -3.955 1.00 92.81 114 ALA A C 1
ATOM 960 O O . ALA A 1 114 ? -0.563 -6.397 -4.205 1.00 92.81 114 ALA A O 1
ATOM 961 N N . ARG A 1 115 ? -0.376 -8.617 -3.979 1.00 93.25 115 ARG A N 1
ATOM 962 C CA . ARG A 1 115 ? -1.739 -8.930 -4.428 1.00 93.25 115 ARG A CA 1
ATOM 963 C C . ARG A 1 115 ? -2.826 -8.400 -3.500 1.00 93.25 115 ARG A C 1
ATOM 965 O O . ARG A 1 115 ? -3.969 -8.243 -3.926 1.00 93.25 115 ARG A O 1
ATOM 972 N N . TYR A 1 116 ? -2.502 -8.167 -2.232 1.00 94.12 116 TYR A N 1
ATOM 973 C CA . TYR A 1 116 ? -3.449 -7.643 -1.259 1.00 94.12 116 TYR A CA 1
ATOM 974 C C . TYR A 1 116 ? -3.592 -6.126 -1.349 1.00 94.12 116 TYR A C 1
ATOM 976 O O . TYR A 1 116 ? -4.710 -5.622 -1.345 1.00 94.12 116 TYR A O 1
ATOM 984 N N . PHE A 1 117 ? -2.474 -5.408 -1.470 1.00 94.44 117 PHE A N 1
ATOM 985 C CA . PHE A 1 117 ? -2.455 -3.945 -1.422 1.00 94.44 117 PHE A CA 1
ATOM 986 C C . PHE A 1 117 ? -2.490 -3.271 -2.796 1.00 94.44 117 PHE A C 1
ATOM 988 O O . PHE A 1 117 ? -2.815 -2.089 -2.863 1.00 94.44 117 PHE A O 1
ATOM 995 N N . TYR A 1 118 ? -2.207 -3.994 -3.881 1.00 94.75 118 TYR A N 1
ATOM 996 C CA . TYR A 1 118 ? -2.168 -3.431 -5.233 1.00 94.75 118 TYR A CA 1
ATOM 997 C C . TYR A 1 118 ? -3.113 -4.157 -6.182 1.00 94.75 118 TYR A C 1
ATOM 999 O O . TYR A 1 118 ? -3.412 -5.347 -6.031 1.00 94.75 118 TYR A O 1
ATOM 1007 N N . THR A 1 119 ? -3.643 -3.408 -7.139 1.00 94.88 119 THR A N 1
ATOM 1008 C CA . THR A 1 119 ? -4.421 -3.943 -8.259 1.00 94.88 119 THR A CA 1
ATOM 1009 C C . THR A 1 119 ? -3.502 -4.636 -9.263 1.00 94.88 119 THR A C 1
ATOM 1011 O O . THR A 1 119 ? -2.293 -4.408 -9.276 1.00 94.88 119 THR A O 1
ATOM 1014 N N . GLU A 1 120 ? -4.071 -5.480 -10.123 1.00 95.19 120 GLU A N 1
ATOM 1015 C CA . GLU A 1 120 ? -3.302 -6.121 -11.197 1.00 95.19 120 GLU A CA 1
ATOM 1016 C C . GLU A 1 120 ? -2.728 -5.085 -12.177 1.00 95.19 120 GLU A C 1
ATOM 1018 O O . GLU A 1 120 ? -1.592 -5.230 -12.625 1.00 95.19 120 GLU A O 1
ATOM 1023 N N . ASP A 1 121 ? -3.462 -3.999 -12.435 1.00 96.06 121 ASP A N 1
ATOM 1024 C CA . ASP A 1 121 ? -3.008 -2.906 -13.301 1.00 96.06 121 ASP A CA 1
ATOM 1025 C C . ASP A 1 121 ? -1.808 -2.163 -12.697 1.00 96.06 121 ASP A C 1
ATOM 1027 O O . ASP A 1 121 ? -0.827 -1.891 -13.392 1.00 96.06 121 ASP A O 1
ATOM 1031 N N . GLU A 1 122 ? -1.838 -1.886 -11.389 1.00 95.25 122 GLU A N 1
ATOM 1032 C CA . GLU A 1 122 ? -0.699 -1.301 -10.672 1.00 95.25 122 GLU A CA 1
ATOM 1033 C C . GLU A 1 122 ? 0.509 -2.238 -10.689 1.00 95.25 122 GLU A C 1
ATOM 1035 O O . GLU A 1 122 ? 1.616 -1.811 -11.010 1.00 95.25 122 GLU A O 1
ATOM 1040 N N . ILE A 1 123 ? 0.305 -3.530 -10.411 1.00 95.88 123 ILE A N 1
ATOM 1041 C CA . ILE A 1 123 ? 1.372 -4.535 -10.462 1.00 95.88 123 ILE A CA 1
ATOM 1042 C C . ILE A 1 123 ? 1.996 -4.595 -11.862 1.00 95.88 123 ILE A C 1
ATOM 1044 O O . ILE A 1 123 ? 3.223 -4.606 -11.986 1.00 95.88 123 ILE A O 1
ATOM 1048 N N . ALA A 1 124 ? 1.181 -4.596 -12.919 1.00 95.94 124 ALA A N 1
ATOM 1049 C CA . ALA A 1 124 ? 1.660 -4.591 -14.296 1.00 95.94 124 ALA A CA 1
ATOM 1050 C C . ALA A 1 124 ? 2.453 -3.314 -14.619 1.00 95.94 124 ALA A C 1
ATOM 1052 O O . ALA A 1 124 ? 3.531 -3.396 -15.217 1.00 95.94 124 ALA A O 1
ATOM 1053 N N . ALA A 1 125 ? 1.965 -2.150 -14.179 1.00 95.44 125 ALA A N 1
ATOM 1054 C CA . ALA A 1 125 ? 2.646 -0.872 -14.353 1.00 95.44 125 ALA A CA 1
ATOM 1055 C C . ALA A 1 125 ? 3.996 -0.837 -13.621 1.00 95.44 125 ALA A C 1
ATOM 1057 O O . ALA A 1 125 ? 5.006 -0.454 -14.215 1.00 95.44 125 ALA A O 1
ATOM 1058 N N . PHE A 1 126 ? 4.052 -1.302 -12.369 1.00 94.62 126 PHE A N 1
ATOM 1059 C CA . PHE A 1 126 ? 5.302 -1.380 -11.615 1.00 94.62 126 PHE A CA 1
ATOM 1060 C C . PHE A 1 126 ? 6.281 -2.359 -12.255 1.00 94.62 126 PHE A C 1
ATOM 1062 O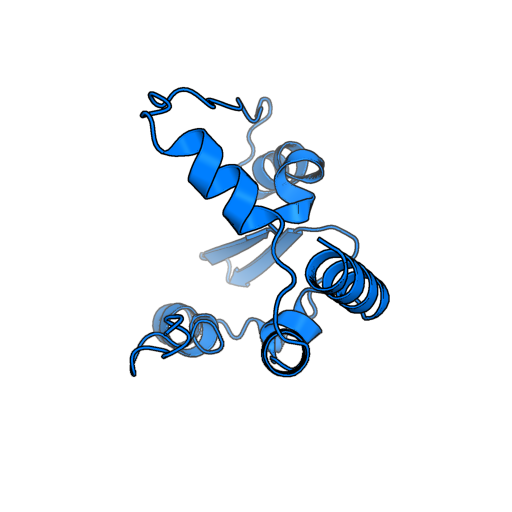 O . PHE A 1 126 ? 7.456 -2.039 -12.425 1.00 94.62 126 PHE A O 1
ATOM 1069 N N . ARG A 1 127 ? 5.804 -3.538 -12.665 1.00 94.56 127 ARG A N 1
ATOM 1070 C CA . ARG A 1 127 ? 6.636 -4.536 -13.339 1.00 94.56 127 ARG A CA 1
ATOM 1071 C C . ARG A 1 127 ? 7.243 -3.970 -14.617 1.00 94.56 127 ARG A C 1
ATOM 1073 O O . ARG A 1 127 ? 8.434 -4.151 -14.837 1.00 94.56 127 ARG A O 1
ATOM 1080 N N . LYS A 1 128 ? 6.454 -3.261 -15.429 1.00 94.31 128 LYS A N 1
ATOM 1081 C CA . LYS A 1 128 ? 6.947 -2.575 -16.627 1.00 94.31 128 LYS A CA 1
ATOM 1082 C C . LYS A 1 128 ? 8.013 -1.537 -16.270 1.00 94.31 128 LYS A C 1
ATOM 1084 O O . LYS A 1 128 ? 9.107 -1.591 -16.819 1.00 94.31 128 LYS A O 1
ATOM 1089 N N . HIS A 1 129 ? 7.728 -0.665 -15.303 1.00 92.00 129 HIS A N 1
ATOM 1090 C CA . HIS A 1 129 ? 8.663 0.364 -14.849 1.00 92.00 129 HIS A CA 1
ATOM 1091 C C . HIS A 1 129 ? 10.016 -0.225 -14.423 1.00 92.00 129 HIS A C 1
ATOM 1093 O O . HIS A 1 129 ? 11.052 0.244 -14.873 1.00 92.00 129 HIS A O 1
ATOM 1099 N N . TRP A 1 130 ? 10.028 -1.296 -13.627 1.00 92.06 130 TRP A N 1
ATOM 1100 C CA . TRP A 1 130 ? 11.271 -1.902 -13.135 1.00 92.06 130 TRP A CA 1
ATOM 1101 C C . TRP A 1 130 ? 11.996 -2.805 -14.144 1.00 92.06 130 TRP A C 1
ATOM 1103 O O . TRP A 1 130 ? 13.162 -3.129 -13.921 1.00 92.06 130 TRP A O 1
ATOM 1113 N N . LEU A 1 131 ? 11.334 -3.220 -15.229 1.00 90.12 131 LEU A N 1
ATOM 1114 C CA . LEU A 1 131 ? 11.964 -3.928 -16.352 1.00 90.12 131 LEU A CA 1
ATOM 1115 C C . LEU A 1 131 ? 12.588 -2.977 -17.377 1.00 90.12 131 LEU A C 1
ATOM 1117 O O . LEU A 1 131 ? 13.514 -3.377 -18.077 1.00 90.12 131 LEU A O 1
ATOM 1121 N N . GLU A 1 132 ? 12.049 -1.763 -17.490 1.00 85.75 132 GLU A N 1
ATOM 1122 C CA . GLU A 1 132 ? 12.441 -0.762 -18.490 1.00 85.75 132 GLU A CA 1
ATOM 1123 C C . GLU A 1 132 ? 13.297 0.380 -17.909 1.00 85.75 132 GLU A C 1
ATOM 1125 O O . GLU A 1 132 ? 13.837 1.166 -18.688 1.00 85.75 132 GLU A O 1
ATOM 1130 N N . ASN A 1 133 ? 13.405 0.472 -16.573 1.00 63.16 133 ASN A N 1
ATOM 1131 C CA . ASN A 1 133 ? 14.195 1.477 -15.843 1.00 63.16 133 ASN A CA 1
ATOM 1132 C C . ASN A 1 133 ? 15.681 1.477 -16.198 1.00 63.16 133 ASN A C 1
ATOM 1134 O O . ASN A 1 133 ? 16.271 0.374 -16.279 1.00 63.16 133 ASN A O 1
#

Secondary structure (DSSP, 8-state):
-------TT--GGGHIIIIIHHHH---GGGS---TTTSEEEEEEETTEEEEEE-GGGHHHHHHHHHHHHH--S---------S---TTHHHHHHHHTSPPPHHHHHHHHTSHHHHHHS-HHHHHHHHHHHHH-

pLDDT: mean 83.23, std 14.15, range [36.5, 96.06]

Radius of gyration: 17.84 Å; chains: 1; bounding box: 43×37×40 Å

Sequence (133 aa):
KMFFKKSGDNDPGQWFDNQIKPIWGIDIFKTPFDKTNGYHIYTFNPRVNLMIIRMEDLNRVAENAFREFMGMESFSIISTNVGEEKPYRKLYEQFKKLPLPASYLDKEYSSRYARYFYTEDEIAAFRKHWLEN

Foldseek 3Di:
DDPPDDDDPCPVLCCCVVPVCVPPVDDPQVDADDLVQQKDWDDPDPPDIDIDGHPVCCQPHVQVRCCVVPVDPDDHDDPCPPDDDPPCPVVVVVVQQDADDLVVLCVVCPGPVNVRNHDPVVSVVVSVVRRRD